Protein AF-A0A0D6LB71-F1 (afdb_monomer_lite)

Organism: NCBI:txid53326

Radius of gyration: 16.47 Å; chains: 1; bounding box: 32×34×38 Å

Structure (mmCIF, N/CA/C/O backbone):
data_AF-A0A0D6LB71-F1
#
_entry.id   AF-A0A0D6LB71-F1
#
loop_
_atom_site.group_PDB
_atom_site.id
_atom_site.type_symbol
_atom_site.label_atom_id
_a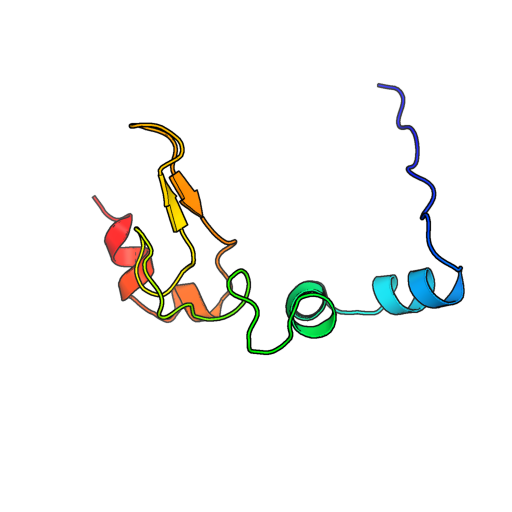tom_site.label_alt_id
_atom_site.label_comp_id
_atom_site.label_asym_id
_atom_site.label_entity_id
_atom_site.label_seq_id
_atom_site.pdbx_PDB_ins_code
_atom_site.Cartn_x
_atom_site.Cartn_y
_atom_site.Cartn_z
_atom_site.occupancy
_atom_site.B_iso_or_equiv
_atom_site.auth_seq_id
_atom_site.auth_comp_id
_atom_site.auth_asym_id
_atom_site.auth_atom_id
_atom_site.pdbx_PDB_model_num
ATOM 1 N N . LEU A 1 1 ? -18.368 8.936 -24.656 1.00 50.44 1 LEU A N 1
ATOM 2 C CA . LEU A 1 1 ? -17.308 8.960 -23.623 1.00 50.44 1 LEU A CA 1
ATOM 3 C C . LEU A 1 1 ? -16.093 9.650 -24.226 1.00 50.44 1 LEU A C 1
ATOM 5 O O . LEU A 1 1 ? -15.516 9.105 -25.156 1.00 50.44 1 LEU A O 1
ATOM 9 N N . VAL A 1 2 ? -15.769 10.870 -23.793 1.00 47.03 2 VAL A N 1
ATOM 10 C CA . VAL A 1 2 ? -14.564 11.570 -24.265 1.00 47.03 2 VAL A CA 1
ATOM 11 C C . VAL A 1 2 ? -13.396 11.069 -23.425 1.00 47.03 2 VAL A C 1
ATOM 13 O O . VAL A 1 2 ? -13.322 11.351 -22.233 1.00 47.03 2 VAL A O 1
ATOM 16 N N . PHE A 1 3 ? -12.522 10.270 -24.031 1.00 59.12 3 PHE A N 1
ATOM 17 C CA . PHE A 1 3 ? -11.275 9.841 -23.410 1.00 59.12 3 PHE A CA 1
ATOM 18 C C . PHE A 1 3 ? -10.306 11.024 -23.502 1.00 59.12 3 PHE A C 1
ATOM 20 O O . PHE A 1 3 ? -9.750 11.280 -24.566 1.00 59.12 3 PHE A O 1
ATOM 27 N N . VAL A 1 4 ? -10.163 11.803 -22.429 1.00 63.62 4 VAL A N 1
ATOM 28 C CA . VAL A 1 4 ? -9.093 12.803 -22.336 1.00 63.62 4 VAL A CA 1
ATOM 29 C C . VAL A 1 4 ? -7.826 12.033 -21.974 1.00 63.62 4 VAL A C 1
ATOM 31 O O . VAL A 1 4 ? -7.749 11.525 -20.852 1.00 63.62 4 VAL A O 1
ATOM 34 N N . PRO A 1 5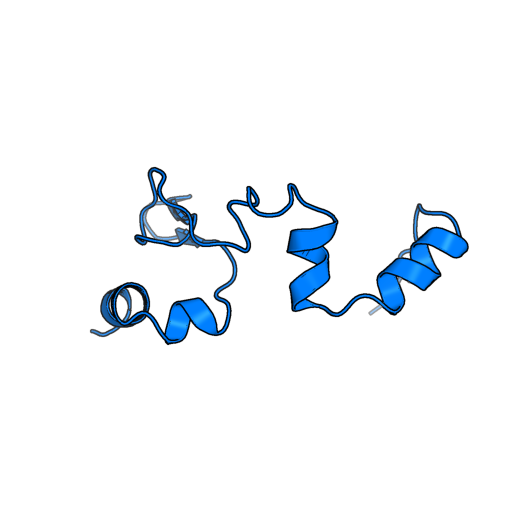 ? -6.844 11.876 -22.882 1.00 60.50 5 PRO A N 1
ATOM 35 C CA . PRO A 1 5 ? -5.585 11.269 -22.497 1.00 60.50 5 PRO A CA 1
ATOM 36 C C . PRO A 1 5 ? -4.919 12.217 -21.501 1.00 60.50 5 PRO A C 1
ATOM 38 O O . PRO A 1 5 ? -4.557 13.343 -21.843 1.00 60.50 5 PRO A O 1
ATOM 41 N N . ALA A 1 6 ? -4.798 11.785 -20.248 1.00 67.38 6 ALA A N 1
ATOM 42 C CA . ALA A 1 6 ? -4.014 12.509 -19.264 1.00 67.38 6 ALA A CA 1
ATOM 43 C C . ALA A 1 6 ? -2.565 12.553 -19.769 1.00 67.38 6 ALA A C 1
ATOM 45 O O . ALA A 1 6 ? -1.877 11.531 -19.795 1.00 67.38 6 ALA A O 1
ATOM 46 N N . ALA A 1 7 ? -2.117 13.723 -20.229 1.00 71.81 7 ALA A N 1
ATOM 47 C CA . ALA A 1 7 ? -0.726 13.913 -20.603 1.00 71.81 7 ALA A CA 1
ATOM 48 C C . ALA A 1 7 ? 0.138 13.745 -19.341 1.00 71.81 7 ALA A C 1
ATOM 50 O O . ALA A 1 7 ? -0.207 14.303 -18.293 1.00 71.81 7 ALA A O 1
ATOM 51 N N . PRO A 1 8 ? 1.236 12.972 -19.392 1.00 72.25 8 PRO A N 1
ATOM 52 C CA . PRO A 1 8 ? 2.085 12.797 -18.227 1.00 72.25 8 PRO A CA 1
ATOM 53 C C . PRO A 1 8 ? 2.692 14.147 -17.836 1.00 72.25 8 PRO A C 1
ATOM 55 O O . PRO A 1 8 ? 3.312 14.822 -18.652 1.00 72.25 8 PRO A O 1
ATOM 58 N N . THR A 1 9 ? 2.579 14.518 -16.563 1.00 82.75 9 THR A N 1
ATOM 59 C CA . THR A 1 9 ? 3.179 15.745 -16.005 1.00 82.75 9 THR A CA 1
ATOM 60 C C . THR A 1 9 ? 4.707 15.669 -15.883 1.00 82.75 9 THR A C 1
ATOM 62 O O . THR A 1 9 ? 5.346 16.573 -15.353 1.00 82.75 9 THR A O 1
ATOM 65 N N . TYR A 1 10 ? 5.305 14.564 -16.325 1.00 83.31 10 TYR A N 1
ATOM 66 C CA . TYR A 1 10 ? 6.708 14.229 -16.133 1.00 83.31 10 TYR A CA 1
ATOM 67 C C . TYR A 1 10 ? 7.464 14.196 -17.458 1.00 83.31 10 TYR A C 1
ATOM 69 O O . TYR A 1 10 ? 6.879 13.975 -18.516 1.00 83.31 10 TYR A O 1
ATOM 77 N N . SER A 1 11 ? 8.790 14.361 -17.389 1.00 91.81 11 SER A N 1
ATOM 78 C CA . SER A 1 11 ? 9.651 14.311 -18.573 1.00 91.81 11 SER A CA 1
ATOM 79 C C . SER A 1 11 ? 9.499 12.991 -19.336 1.00 91.81 11 SER A C 1
ATOM 81 O O . SER A 1 11 ? 9.205 11.939 -18.756 1.00 91.81 11 SER A O 1
ATOM 83 N N . PHE A 1 12 ? 9.743 13.035 -20.647 1.00 90.31 12 PHE A N 1
ATOM 84 C CA . PHE A 1 12 ? 9.709 11.852 -21.508 1.00 90.31 12 PHE A CA 1
ATOM 85 C C . PHE A 1 12 ? 10.593 10.718 -20.968 1.00 90.31 12 PHE A C 1
ATO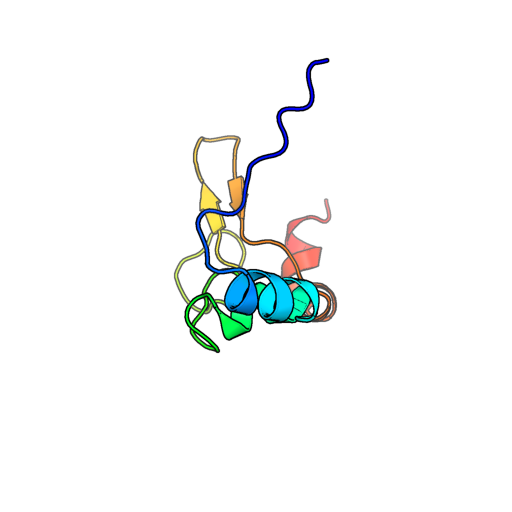M 87 O O .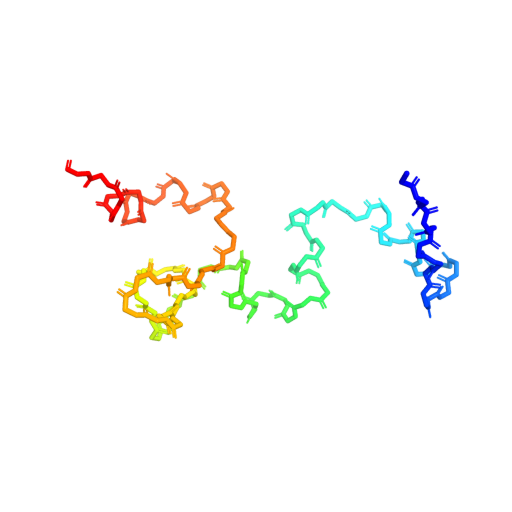 PHE A 1 12 ? 10.156 9.573 -20.909 1.00 90.31 12 PHE A O 1
ATOM 94 N N . LEU A 1 13 ? 11.793 11.053 -20.479 1.00 92.88 13 LEU A N 1
ATOM 95 C CA . LEU A 1 13 ? 12.711 10.083 -19.879 1.00 92.88 13 LEU A CA 1
ATOM 96 C C . LEU A 1 13 ? 12.091 9.385 -18.663 1.00 92.88 13 LEU A C 1
ATOM 98 O O . LEU A 1 13 ? 12.130 8.161 -18.570 1.00 92.88 13 LEU A O 1
ATOM 102 N N . ARG A 1 14 ? 11.460 10.139 -17.751 1.00 90.00 14 ARG A N 1
ATOM 103 C CA . ARG A 1 14 ? 10.785 9.550 -16.584 1.00 90.00 14 ARG A CA 1
ATOM 104 C C . ARG A 1 14 ? 9.606 8.680 -17.007 1.00 90.00 14 ARG A C 1
ATOM 106 O O . ARG A 1 14 ? 9.415 7.608 -16.443 1.00 90.00 14 ARG A O 1
ATOM 113 N N . THR A 1 15 ? 8.843 9.115 -18.004 1.00 90.00 15 THR A N 1
ATOM 114 C CA . THR A 1 15 ? 7.719 8.346 -18.552 1.00 90.00 15 THR A CA 1
ATOM 115 C C . THR A 1 15 ? 8.189 7.018 -19.150 1.00 90.00 15 THR A C 1
ATOM 117 O O . THR A 1 15 ? 7.586 5.987 -18.861 1.00 90.00 15 THR A O 1
ATOM 120 N N . ALA A 1 16 ? 9.295 7.018 -19.898 1.00 92.81 16 ALA A N 1
ATOM 121 C CA . ALA A 1 16 ? 9.886 5.807 -20.467 1.00 92.81 16 ALA A CA 1
ATOM 122 C C . ALA A 1 16 ? 10.402 4.840 -19.388 1.00 92.81 16 ALA A C 1
ATOM 124 O O . ALA A 1 16 ? 10.194 3.635 -19.479 1.00 92.81 16 ALA A O 1
ATOM 125 N N . VAL A 1 17 ? 11.026 5.348 -18.322 1.00 93.69 17 VAL A N 1
ATOM 126 C CA . VAL A 1 17 ? 11.438 4.492 -17.197 1.00 93.69 17 VAL A CA 1
ATOM 127 C C . VAL A 1 17 ? 10.210 3.881 -16.513 1.00 93.69 17 VAL A C 1
ATOM 129 O O . VAL A 1 17 ? 10.155 2.674 -16.298 1.00 93.69 17 VAL A O 1
ATOM 132 N N . LEU A 1 18 ? 9.185 4.688 -16.224 1.00 90.69 18 LEU A N 1
ATOM 133 C CA . LEU A 1 18 ? 7.959 4.218 -15.570 1.00 90.69 18 LEU A CA 1
ATOM 134 C C . LEU A 1 18 ? 7.160 3.210 -16.404 1.00 90.69 18 LEU A C 1
ATOM 136 O O . LEU A 1 18 ? 6.446 2.387 -15.820 1.00 90.69 18 LEU A O 1
ATOM 140 N N . SER A 1 19 ? 7.219 3.287 -17.735 1.00 89.12 19 SER A N 1
ATOM 141 C CA . SER A 1 19 ? 6.549 2.322 -18.613 1.00 89.12 19 SER A CA 1
ATOM 142 C C . SER A 1 19 ? 7.259 0.969 -18.629 1.00 89.12 19 SER A C 1
ATOM 144 O O . SER A 1 19 ? 6.583 -0.049 -18.751 1.00 89.12 19 SER A O 1
ATOM 146 N N . LEU A 1 20 ? 8.580 0.949 -18.435 1.00 94.62 20 LEU A N 1
ATOM 147 C CA . LEU A 1 20 ? 9.387 -0.272 -18.371 1.00 94.62 20 LEU A CA 1
ATOM 148 C C . LEU A 1 20 ? 9.379 -0.936 -16.987 1.00 94.62 20 LEU A C 1
ATOM 150 O O . LEU A 1 20 ? 9.610 -2.139 -16.885 1.00 94.62 20 LEU A O 1
ATOM 154 N N . THR A 1 21 ? 9.104 -0.187 -15.916 1.00 92.56 21 THR A N 1
ATOM 155 C CA . THR A 1 21 ? 9.069 -0.752 -14.561 1.00 92.56 21 THR A CA 1
ATOM 156 C C . THR A 1 21 ? 7.899 -1.734 -14.390 1.00 92.56 21 THR A C 1
ATOM 158 O O . THR A 1 21 ? 6.749 -1.349 -14.623 1.00 92.56 21 THR A O 1
ATOM 161 N N . PRO A 1 22 ? 8.133 -2.972 -13.912 1.00 90.19 22 PRO A N 1
ATOM 162 C CA . PRO A 1 22 ? 7.066 -3.930 -13.620 1.00 90.19 22 PRO A CA 1
ATOM 163 C C . PRO A 1 22 ? 6.049 -3.383 -12.614 1.00 90.19 22 PRO A C 1
ATOM 165 O O . PRO A 1 22 ? 6.423 -2.718 -11.647 1.00 90.19 22 PRO A O 1
ATOM 168 N N . GLY A 1 23 ? 4.761 -3.682 -12.816 1.00 82.69 23 GLY A N 1
ATOM 169 C CA . GLY A 1 23 ? 3.660 -3.137 -12.010 1.00 82.69 23 GLY A CA 1
ATOM 170 C C . GLY A 1 23 ? 3.850 -3.313 -10.500 1.00 82.69 23 GLY A C 1
ATOM 171 O O . GLY A 1 23 ? 3.750 -2.338 -9.754 1.00 82.69 23 GLY A O 1
ATOM 172 N N . ASP A 1 24 ? 4.229 -4.515 -10.067 1.00 79.31 24 ASP A N 1
ATOM 173 C CA . ASP A 1 24 ? 4.413 -4.860 -8.648 1.00 79.31 24 ASP A CA 1
ATOM 174 C C . ASP A 1 24 ? 5.677 -4.238 -8.027 1.00 79.31 24 ASP A C 1
ATOM 176 O O . ASP A 1 24 ? 5.877 -4.263 -6.808 1.00 79.31 24 ASP A O 1
ATOM 180 N N . LEU A 1 25 ? 6.560 -3.676 -8.857 1.00 86.06 25 LEU A N 1
ATOM 181 C CA . LEU A 1 25 ? 7.751 -2.954 -8.418 1.00 86.06 25 LEU A CA 1
ATOM 182 C C . LEU A 1 25 ? 7.545 -1.443 -8.407 1.00 86.06 25 LEU A C 1
ATOM 184 O O . LEU A 1 25 ? 8.217 -0.773 -7.633 1.00 86.06 25 LEU A O 1
ATOM 188 N N . LYS A 1 26 ? 6.608 -0.886 -9.186 1.00 89.00 26 LYS A N 1
ATOM 189 C CA . LYS A 1 26 ? 6.391 0.574 -9.249 1.00 89.00 26 LYS A CA 1
ATOM 190 C C . LYS A 1 26 ? 6.161 1.177 -7.867 1.00 89.00 26 LYS A C 1
ATOM 192 O O . LYS A 1 26 ? 6.808 2.149 -7.498 1.00 89.00 26 LYS A O 1
ATOM 197 N N . CYS A 1 27 ? 5.267 0.578 -7.088 1.00 86.81 27 CYS A N 1
ATOM 198 C CA . CYS A 1 27 ? 4.981 1.050 -5.740 1.00 86.81 27 CYS A CA 1
ATOM 199 C C . CYS A 1 27 ? 6.210 0.937 -4.829 1.00 86.81 27 CYS A C 1
ATOM 201 O O . CYS A 1 27 ? 6.601 1.916 -4.211 1.00 86.81 27 CYS A O 1
ATOM 203 N N . ARG A 1 28 ? 6.888 -0.215 -4.811 1.00 85.62 28 ARG A N 1
ATOM 204 C CA . ARG A 1 28 ? 8.078 -0.419 -3.972 1.00 85.62 28 ARG A CA 1
ATOM 205 C C . ARG A 1 28 ? 9.235 0.503 -4.361 1.00 85.62 28 ARG A C 1
ATOM 207 O O . ARG A 1 28 ? 9.909 1.025 -3.491 1.00 85.62 28 ARG A O 1
ATOM 214 N N . LEU A 1 29 ? 9.452 0.752 -5.647 1.00 90.69 29 LEU A N 1
ATOM 215 C CA . LEU A 1 29 ? 10.564 1.578 -6.125 1.00 90.69 29 LEU A CA 1
ATOM 216 C C . LEU A 1 29 ? 10.302 3.079 -5.983 1.00 90.69 29 LEU A C 1
ATOM 218 O O . LEU A 1 29 ? 11.241 3.838 -5.759 1.00 90.69 29 LEU A O 1
ATOM 222 N N . TYR A 1 30 ? 9.049 3.518 -6.118 1.00 90.69 30 TYR A N 1
ATOM 223 C CA . TYR A 1 30 ? 8.717 4.947 -6.182 1.00 90.69 30 TYR A CA 1
ATOM 224 C C . TYR A 1 30 ? 7.877 5.454 -5.006 1.00 90.69 30 TYR A C 1
ATOM 226 O O . TYR A 1 30 ? 7.674 6.660 -4.887 1.00 90.69 30 TYR A O 1
ATOM 234 N N . CYS A 1 31 ? 7.398 4.572 -4.128 1.00 86.81 31 CYS A N 1
ATOM 235 C CA . CYS A 1 31 ? 6.666 4.916 -2.914 1.00 86.81 31 CYS A CA 1
ATOM 236 C C . CYS A 1 31 ? 7.354 4.272 -1.709 1.00 86.81 31 CYS A C 1
ATOM 238 O O . CYS A 1 31 ? 7.070 3.138 -1.358 1.00 86.81 31 CYS A O 1
ATOM 240 N N . ASN A 1 32 ? 8.258 5.007 -1.066 1.00 89.69 32 ASN A N 1
ATOM 241 C CA . ASN A 1 32 ? 8.866 4.662 0.224 1.00 89.69 32 ASN A CA 1
ATOM 242 C C . ASN A 1 32 ? 9.556 3.280 0.350 1.00 89.69 32 ASN A C 1
ATOM 244 O O . ASN A 1 32 ? 9.798 2.826 1.466 1.00 89.69 32 ASN A O 1
ATOM 248 N N . GLY A 1 33 ? 9.915 2.600 -0.744 1.00 88.94 33 GLY A N 1
ATOM 249 C CA . GLY A 1 33 ? 10.808 1.440 -0.664 1.00 88.94 33 GLY A CA 1
ATOM 250 C C . GLY A 1 33 ? 10.205 0.209 0.022 1.00 88.94 33 GLY A C 1
ATOM 251 O O . GLY A 1 33 ? 9.016 -0.107 -0.082 1.00 88.94 33 GLY A O 1
ATOM 252 N N . SER A 1 34 ? 11.060 -0.466 0.791 1.00 85.81 34 SER A N 1
ATOM 253 C CA . SER A 1 34 ? 10.686 -1.517 1.745 1.00 85.81 34 SER A CA 1
ATOM 254 C C . SER A 1 34 ? 9.823 -0.999 2.902 1.00 85.81 34 SER A C 1
ATOM 256 O O . SER A 1 34 ? 9.090 -1.774 3.502 1.00 85.81 34 SER A O 1
ATOM 258 N N . ALA A 1 35 ? 9.843 0.309 3.177 1.00 87.69 35 ALA A N 1
ATOM 259 C CA . ALA A 1 35 ? 9.000 0.954 4.183 1.00 87.69 35 ALA A CA 1
ATOM 260 C C . ALA A 1 35 ? 7.627 1.393 3.628 1.00 87.69 35 ALA A C 1
ATOM 262 O O . ALA A 1 35 ? 6.884 2.134 4.279 1.00 87.69 35 ALA A O 1
ATOM 263 N N . CYS A 1 36 ? 7.265 0.983 2.407 1.00 89.50 36 CYS A N 1
ATOM 264 C CA . CYS A 1 36 ? 5.941 1.249 1.855 1.00 89.50 36 CYS A CA 1
ATOM 265 C C . CYS A 1 36 ? 4.860 0.454 2.593 1.00 89.50 36 CYS A C 1
ATOM 267 O O . CYS A 1 36 ? 4.744 -0.755 2.400 1.00 89.50 36 CYS A O 1
ATOM 269 N N . LYS A 1 37 ? 4.006 1.141 3.356 1.00 88.00 37 LYS A N 1
ATOM 270 C CA . LYS A 1 37 ? 2.881 0.512 4.068 1.00 88.00 37 LYS A CA 1
ATOM 271 C C . LYS A 1 37 ? 1.791 -0.072 3.159 1.00 88.00 37 LYS A C 1
ATOM 273 O O . LYS A 1 37 ? 0.957 -0.831 3.624 1.00 88.00 37 LYS A O 1
ATOM 278 N N . PHE A 1 38 ? 1.757 0.311 1.881 1.00 88.62 38 PHE A N 1
ATOM 279 C CA . PHE A 1 38 ? 0.697 -0.097 0.951 1.00 88.62 38 PHE A CA 1
ATOM 280 C C . PHE A 1 38 ? 1.037 -1.335 0.120 1.00 88.62 38 PHE A C 1
ATOM 282 O O . PHE A 1 38 ? 0.153 -1.902 -0.514 1.00 88.62 38 PHE A O 1
ATOM 289 N N . CYS A 1 39 ? 2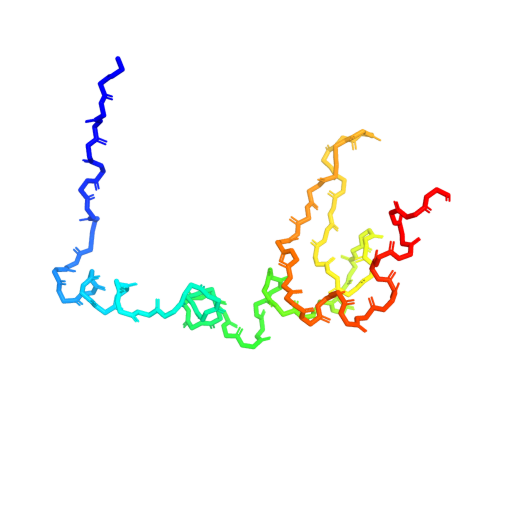.316 -1.699 0.046 1.00 87.19 39 CYS A N 1
ATOM 290 C CA . CYS A 1 39 ? 2.795 -2.723 -0.884 1.00 87.19 39 CYS A CA 1
ATOM 291 C C . CYS A 1 39 ? 3.631 -3.813 -0.210 1.00 87.19 39 CYS A C 1
ATOM 293 O O . CYS A 1 39 ? 3.820 -4.867 -0.811 1.00 87.19 39 CYS A O 1
ATOM 295 N N . ASN A 1 40 ? 4.104 -3.577 1.015 1.00 86.00 40 ASN A N 1
ATOM 296 C CA . ASN A 1 40 ? 4.792 -4.568 1.839 1.00 86.00 40 ASN A CA 1
ATOM 297 C C . ASN A 1 40 ? 3.904 -4.971 3.024 1.00 86.00 40 ASN A C 1
ATOM 299 O O . ASN A 1 40 ? 2.891 -4.314 3.277 1.00 86.00 40 ASN A O 1
ATOM 303 N N . LEU A 1 41 ? 4.316 -6.013 3.757 1.00 85.69 41 LEU A N 1
ATOM 304 C CA . LEU A 1 41 ? 3.710 -6.322 5.050 1.00 85.69 41 LEU A CA 1
ATOM 305 C C . LEU A 1 41 ? 3.782 -5.097 5.957 1.00 85.69 41 LEU A C 1
ATOM 307 O O . LEU A 1 41 ? 4.816 -4.429 6.055 1.00 85.69 41 LEU A O 1
ATOM 311 N N . PHE A 1 42 ? 2.657 -4.807 6.595 1.00 87.12 42 PHE A N 1
ATOM 312 C CA . PHE A 1 42 ? 2.540 -3.702 7.524 1.00 87.12 42 PHE A CA 1
ATOM 313 C C . PHE A 1 42 ? 2.289 -4.232 8.932 1.00 87.12 42 PHE A C 1
ATOM 315 O O . PHE A 1 42 ? 1.233 -4.798 9.206 1.00 87.12 42 PHE A O 1
ATOM 322 N N . ASP A 1 43 ? 3.253 -3.990 9.820 1.00 86.50 43 ASP A N 1
ATOM 323 C CA . ASP A 1 43 ? 3.220 -4.444 11.218 1.00 86.50 43 ASP A CA 1
ATOM 324 C C . ASP A 1 43 ? 2.580 -3.417 12.174 1.00 86.50 43 ASP A C 1
ATOM 326 O O . ASP A 1 43 ? 2.579 -3.592 13.390 1.00 86.50 43 ASP A O 1
ATOM 330 N N . GLY A 1 44 ? 2.073 -2.299 11.646 1.00 87.88 44 GLY A N 1
ATOM 331 C CA . GLY A 1 44 ? 1.433 -1.256 12.445 1.00 87.88 44 GLY A CA 1
ATOM 332 C C . GLY A 1 44 ? -0.056 -1.514 12.718 1.00 87.88 44 GLY A C 1
ATOM 333 O O . GLY A 1 44 ? -0.607 -2.537 12.314 1.00 87.88 44 GLY A O 1
ATOM 334 N N . PRO A 1 45 ? -0.747 -0.560 13.372 1.00 89.94 45 PRO A N 1
ATOM 335 C CA . PRO A 1 45 ? -2.170 -0.687 13.664 1.00 89.94 45 PRO A CA 1
ATOM 336 C C . PRO A 1 45 ? -2.967 -0.741 12.360 1.00 89.94 45 PRO A C 1
ATOM 338 O O . PRO A 1 45 ? -2.919 0.178 11.537 1.00 89.94 45 PRO A O 1
ATOM 341 N N . SER A 1 46 ? -3.674 -1.843 12.145 1.00 91.25 46 SER A N 1
ATOM 342 C CA . SER A 1 46 ? -4.525 -2.067 10.980 1.00 91.25 46 SER A CA 1
ATOM 343 C C . SER A 1 46 ? -5.644 -3.030 11.332 1.00 91.25 46 SER A C 1
ATOM 345 O O . SER A 1 46 ? -5.482 -3.882 12.203 1.00 91.25 46 SER A O 1
ATOM 347 N N . VAL A 1 47 ? -6.785 -2.860 10.669 1.00 91.62 47 VAL A N 1
ATOM 348 C CA . VAL A 1 47 ? -7.976 -3.693 10.894 1.00 91.62 47 VAL A CA 1
ATOM 349 C C . VAL A 1 47 ? -7.709 -5.137 10.465 1.00 91.62 47 VAL A C 1
ATOM 351 O O . VAL A 1 47 ? -8.049 -6.073 11.177 1.00 91.62 47 VAL A O 1
ATOM 354 N N . VAL A 1 48 ? -7.055 -5.302 9.317 1.00 89.12 48 VAL A N 1
ATOM 355 C CA . VAL A 1 48 ? -6.584 -6.574 8.770 1.00 89.12 48 VAL A CA 1
ATOM 356 C C . VAL A 1 48 ? -5.093 -6.715 9.099 1.00 89.12 48 VAL A C 1
ATOM 358 O O . VAL A 1 48 ? -4.290 -5.921 8.604 1.00 89.12 48 VAL A O 1
ATOM 361 N N . PRO A 1 49 ? -4.686 -7.697 9.922 1.00 87.38 49 PRO A N 1
ATOM 362 C CA . PRO A 1 49 ? -3.281 -7.888 10.275 1.00 87.38 49 PRO A CA 1
ATOM 363 C C . PRO A 1 49 ? -2.391 -8.143 9.052 1.00 87.38 49 PRO A C 1
ATOM 365 O O . PRO A 1 49 ? -2.759 -8.890 8.147 1.00 87.38 49 PRO A O 1
ATOM 368 N N . GLY A 1 50 ? -1.203 -7.532 9.032 1.00 85.94 50 GLY A N 1
ATOM 369 C CA . GLY A 1 50 ? -0.216 -7.695 7.958 1.00 85.94 50 GLY A CA 1
ATOM 370 C C . GLY A 1 50 ? -0.487 -6.863 6.702 1.00 85.94 50 GLY A C 1
ATOM 371 O O . GLY A 1 50 ? 0.355 -6.839 5.805 1.00 85.94 50 GLY A O 1
ATOM 372 N N . LEU A 1 51 ? -1.611 -6.143 6.638 1.00 89.62 51 LEU A N 1
ATOM 373 C CA . LEU A 1 51 ? -1.977 -5.287 5.514 1.00 89.62 51 LEU A CA 1
ATOM 374 C C . LEU A 1 51 ? -2.528 -3.954 6.018 1.00 89.62 51 LEU A C 1
ATOM 376 O O . LEU A 1 51 ? -3.488 -3.915 6.786 1.00 89.62 51 LEU A O 1
ATOM 380 N N . TYR A 1 52 ? -1.977 -2.841 5.528 1.00 91.56 52 TYR A N 1
ATOM 381 C CA . TYR A 1 52 ? -2.475 -1.529 5.931 1.00 91.56 52 TYR A CA 1
ATOM 382 C C . TYR A 1 52 ? -3.975 -1.398 5.647 1.00 91.56 52 TYR A C 1
ATOM 384 O O . TYR A 1 52 ? -4.402 -1.520 4.497 1.00 91.56 52 TYR A O 1
ATOM 392 N N . SER A 1 53 ? -4.768 -1.146 6.685 1.00 92.75 53 SER A N 1
ATOM 393 C CA . SER A 1 53 ? -6.222 -1.041 6.561 1.00 92.75 53 SER A CA 1
ATOM 394 C C . SER A 1 53 ? -6.860 -0.230 7.687 1.00 92.75 53 SER A C 1
ATOM 396 O O . SER A 1 53 ? -6.396 -0.248 8.827 1.00 92.75 53 SER A O 1
ATOM 398 N N . THR A 1 54 ? -7.926 0.499 7.358 1.00 95.00 54 THR A N 1
ATOM 399 C CA . THR A 1 54 ? -8.668 1.370 8.276 1.00 95.00 54 THR A CA 1
ATOM 400 C C . THR A 1 54 ? -10.141 1.431 7.895 1.00 95.00 54 THR A C 1
ATOM 402 O O . THR A 1 54 ? -10.478 1.464 6.711 1.00 95.00 54 THR A O 1
ATOM 405 N N . TRP A 1 55 ? -11.019 1.502 8.891 1.00 95.56 55 TRP A N 1
ATOM 406 C CA . TRP A 1 55 ? -12.425 1.828 8.667 1.00 95.56 55 TRP A CA 1
ATOM 407 C C . TRP A 1 55 ? -12.557 3.287 8.233 1.00 95.56 55 TRP A C 1
ATOM 409 O O . TRP A 1 55 ? -11.919 4.172 8.809 1.00 95.56 55 TRP A O 1
ATOM 419 N N . ILE A 1 56 ? -13.338 3.518 7.182 1.00 96.31 56 ILE A N 1
ATOM 420 C CA . ILE A 1 56 ? -13.729 4.854 6.713 1.00 96.31 56 ILE A CA 1
ATOM 421 C C . ILE A 1 56 ? -15.131 5.181 7.224 1.00 96.31 56 ILE A C 1
ATOM 423 O O . ILE A 1 56 ? -15.390 6.304 7.649 1.00 96.31 56 ILE A O 1
ATOM 427 N N . THR A 1 57 ? -16.006 4.179 7.211 1.00 96.75 57 THR A N 1
ATOM 428 C CA . THR A 1 57 ? -17.342 4.176 7.817 1.00 96.75 57 THR A CA 1
ATOM 429 C C . THR A 1 57 ? -17.553 2.839 8.528 1.00 96.75 57 THR A C 1
ATOM 431 O O . THR A 1 57 ? -16.669 1.981 8.499 1.00 96.75 57 THR A O 1
ATOM 434 N N . ASP A 1 58 ? -18.722 2.651 9.140 1.00 94.44 58 ASP A N 1
ATOM 435 C CA . ASP A 1 58 ? -19.084 1.403 9.827 1.00 94.44 58 ASP A CA 1
ATOM 436 C C . ASP A 1 58 ? -19.149 0.186 8.881 1.00 94.44 58 ASP A C 1
ATOM 438 O O . ASP A 1 58 ? -19.064 -0.956 9.325 1.00 94.44 58 ASP A O 1
ATOM 442 N N . ASP A 1 59 ? -19.284 0.427 7.576 1.00 93.69 59 ASP A N 1
ATOM 443 C CA . ASP A 1 59 ? -19.454 -0.579 6.524 1.00 93.69 59 ASP A CA 1
ATOM 444 C C . ASP A 1 59 ? -18.398 -0.504 5.403 1.00 93.69 59 ASP A C 1
ATOM 446 O O . ASP A 1 59 ? -18.300 -1.421 4.585 1.00 93.69 59 ASP A O 1
ATOM 450 N N . ILE A 1 60 ? -17.571 0.548 5.358 1.00 94.81 60 ILE A N 1
ATOM 451 C CA . ILE A 1 60 ? -16.534 0.732 4.332 1.00 94.81 60 ILE A CA 1
ATOM 452 C C . ILE A 1 60 ? -15.146 0.608 4.957 1.00 94.81 60 ILE A C 1
ATOM 454 O O . ILE A 1 60 ? -14.672 1.491 5.679 1.00 94.81 60 ILE A O 1
ATOM 458 N N . LEU A 1 61 ? -14.450 -0.465 4.584 1.00 92.94 61 LEU A N 1
ATOM 459 C CA . LEU A 1 61 ? -13.049 -0.708 4.908 1.00 92.94 61 LEU A CA 1
ATOM 460 C C . LEU A 1 61 ? -12.141 -0.229 3.766 1.00 92.94 61 LEU A C 1
ATOM 462 O O . LEU A 1 61 ? -12.242 -0.705 2.635 1.00 92.94 61 LEU A O 1
ATOM 466 N N . ALA A 1 62 ? -11.195 0.661 4.064 1.00 94.19 62 ALA A N 1
ATOM 467 C CA . ALA A 1 62 ? -10.092 0.963 3.159 1.00 94.19 62 ALA A CA 1
ATOM 468 C C . ALA A 1 62 ? -8.905 0.052 3.476 1.00 94.19 62 ALA A C 1
ATOM 470 O O . ALA A 1 62 ? -8.434 0.019 4.610 1.00 94.19 62 ALA A O 1
ATOM 471 N N . MET A 1 63 ? -8.384 -0.649 2.471 1.00 92.38 63 MET A N 1
ATOM 472 C CA . MET A 1 63 ? -7.236 -1.545 2.615 1.00 92.38 63 MET A CA 1
ATOM 473 C C . MET A 1 63 ? -6.231 -1.363 1.477 1.00 92.38 63 MET A C 1
ATOM 475 O O . MET A 1 63 ? -6.583 -0.986 0.357 1.00 92.38 63 MET A O 1
ATOM 479 N N . ALA A 1 64 ? -4.965 -1.636 1.771 1.00 91.00 64 ALA A N 1
ATOM 480 C CA . ALA A 1 64 ? -3.915 -1.746 0.774 1.00 91.00 64 ALA A CA 1
ATOM 481 C C . ALA A 1 64 ? -4.209 -2.891 -0.210 1.00 91.00 64 ALA A C 1
ATOM 483 O O . ALA A 1 64 ? -4.888 -3.862 0.115 1.00 91.00 64 ALA A O 1
ATOM 484 N N . ARG A 1 65 ? -3.696 -2.780 -1.440 1.00 87.88 65 ARG A N 1
ATOM 485 C CA . ARG A 1 65 ? -3.905 -3.804 -2.470 1.00 87.88 65 ARG A CA 1
ATOM 486 C C . ARG A 1 65 ? -3.179 -5.099 -2.067 1.00 87.88 65 ARG A C 1
ATOM 488 O O . ARG A 1 65 ? -1.949 -5.068 -1.967 1.00 87.88 65 ARG A O 1
ATOM 495 N N . PRO A 1 66 ? -3.876 -6.247 -1.978 1.00 85.94 66 PRO A N 1
ATOM 496 C CA . PRO A 1 66 ? -3.225 -7.534 -1.775 1.00 85.94 66 PRO A CA 1
ATOM 497 C C . PRO A 1 66 ? -2.240 -7.867 -2.907 1.00 85.94 66 PRO A C 1
ATOM 499 O O . PRO A 1 66 ? -2.439 -7.537 -4.078 1.00 85.94 66 PRO A O 1
ATOM 502 N N . GLN A 1 67 ? -1.165 -8.548 -2.542 1.00 81.94 67 GLN A N 1
ATOM 503 C CA . GLN A 1 67 ? -0.068 -8.998 -3.410 1.00 81.94 67 GLN A CA 1
ATOM 504 C C . GLN A 1 67 ? 0.039 -10.519 -3.264 1.00 81.94 67 GLN A C 1
ATOM 506 O O . GLN A 1 67 ? -0.437 -11.028 -2.252 1.00 81.94 67 GLN A O 1
ATOM 511 N N . PRO A 1 68 ? 0.688 -11.246 -4.189 1.00 83.88 68 PRO A N 1
ATOM 512 C CA . PRO A 1 68 ? 0.798 -12.707 -4.115 1.00 83.88 68 PRO A CA 1
ATOM 513 C C . PRO A 1 68 ? 1.241 -13.237 -2.740 1.00 83.88 68 PRO A C 1
ATOM 515 O O . PRO A 1 68 ? 0.575 -14.099 -2.181 1.00 83.88 68 PRO A O 1
ATOM 518 N N . PHE A 1 69 ? 2.252 -12.619 -2.119 1.00 80.94 69 PHE A N 1
ATOM 519 C CA . PHE A 1 69 ? 2.736 -13.022 -0.791 1.00 80.94 69 PHE A CA 1
ATOM 520 C C . PHE A 1 69 ? 1.695 -12.856 0.334 1.00 80.94 69 PHE A C 1
ATOM 522 O O . PHE A 1 69 ? 1.774 -13.529 1.356 1.00 80.94 69 PHE A O 1
ATOM 529 N N . HIS A 1 70 ? 0.706 -11.968 0.181 1.00 80.50 70 HIS A N 1
ATOM 530 C CA . HIS A 1 70 ? -0.385 -11.824 1.150 1.00 80.50 70 HIS A CA 1
ATOM 531 C C . HIS A 1 70 ? -1.358 -13.010 1.089 1.00 80.50 70 HIS A C 1
ATOM 533 O O . HIS A 1 70 ? -2.018 -13.293 2.081 1.00 80.50 70 HIS A O 1
ATOM 539 N N . PHE A 1 71 ? -1.441 -13.703 -0.053 1.00 80.69 71 PHE A N 1
ATOM 540 C CA . PHE A 1 71 ? -2.261 -14.908 -0.216 1.00 80.69 71 PHE A CA 1
ATOM 541 C C . PHE A 1 71 ? -1.533 -16.183 0.218 1.00 80.69 71 PHE A C 1
ATOM 543 O O . PHE A 1 71 ? -2.175 -17.177 0.530 1.00 80.69 71 PHE A O 1
ATOM 550 N N . GLU A 1 72 ? -0.202 -16.153 0.266 1.00 81.12 72 GLU A N 1
ATOM 551 C CA . GLU A 1 72 ? 0.607 -17.221 0.864 1.00 81.12 72 GLU A CA 1
ATOM 552 C C . GLU A 1 72 ? 0.510 -17.220 2.401 1.00 81.12 72 GLU A C 1
ATOM 554 O O . GLU A 1 72 ? 0.792 -18.226 3.044 1.00 81.12 72 GLU A O 1
ATOM 559 N N . ASN A 1 73 ? 0.087 -16.099 2.997 1.00 68.75 73 ASN A N 1
ATOM 560 C CA . ASN A 1 73 ? -0.160 -15.977 4.427 1.00 68.75 73 ASN A CA 1
ATOM 561 C C . ASN A 1 73 ? -1.649 -16.210 4.730 1.00 68.75 73 ASN A C 1
ATOM 563 O O . ASN A 1 73 ? -2.485 -15.329 4.514 1.00 68.75 73 ASN A O 1
ATOM 567 N N . ASP A 1 74 ? -1.977 -17.367 5.311 1.00 63.25 74 ASP A N 1
ATOM 568 C CA . ASP A 1 74 ? -3.353 -17.751 5.676 1.00 63.25 74 ASP A CA 1
ATOM 569 C C . ASP A 1 74 ? -4.059 -16.737 6.596 1.00 63.25 74 ASP A C 1
ATOM 571 O O . ASP A 1 74 ? -5.287 -16.684 6.641 1.00 63.25 74 ASP A O 1
ATOM 575 N N . ILE A 1 75 ? -3.296 -15.890 7.297 1.00 69.81 75 ILE A N 1
ATOM 576 C CA . ILE A 1 75 ? -3.805 -14.877 8.230 1.00 69.81 75 ILE A CA 1
ATOM 577 C C . ILE A 1 75 ? -4.780 -13.917 7.541 1.00 69.81 75 ILE A C 1
ATOM 579 O O . ILE A 1 75 ? -5.815 -13.611 8.124 1.00 69.81 75 ILE A O 1
ATOM 583 N N . ILE A 1 76 ? -4.488 -13.461 6.317 1.00 77.06 76 ILE A N 1
ATOM 584 C CA . ILE A 1 76 ? -5.322 -12.464 5.623 1.00 77.06 76 ILE A CA 1
ATOM 585 C C . ILE A 1 76 ? -6.554 -13.128 5.013 1.00 77.06 76 ILE A C 1
ATOM 587 O O . ILE A 1 76 ? -7.660 -12.617 5.161 1.00 77.06 76 ILE A O 1
ATOM 591 N N . ILE A 1 77 ? -6.389 -14.279 4.355 1.00 78.94 77 ILE A N 1
ATOM 592 C CA . ILE A 1 77 ? -7.504 -14.969 3.690 1.00 78.94 77 ILE A CA 1
ATOM 593 C C . ILE A 1 77 ? -8.544 -15.425 4.720 1.00 78.94 77 ILE A C 1
ATOM 595 O O . ILE A 1 77 ? -9.742 -15.293 4.477 1.00 78.94 77 ILE A O 1
ATOM 599 N N . CYS A 1 78 ? -8.110 -15.924 5.879 1.00 77.56 78 CYS A N 1
ATOM 600 C CA . CYS A 1 78 ? -9.017 -16.375 6.933 1.00 77.56 78 CYS A CA 1
ATOM 601 C C . CYS A 1 78 ? -9.889 -15.255 7.527 1.00 77.56 78 CYS A C 1
ATOM 603 O O . CYS A 1 78 ? -10.929 -15.572 8.084 1.00 77.56 78 CYS A O 1
ATOM 605 N N . GLN A 1 79 ? -9.532 -13.971 7.375 1.00 75.25 79 GLN A N 1
ATOM 606 C CA . GLN A 1 79 ? -10.387 -12.851 7.812 1.00 75.25 79 GLN A CA 1
ATOM 607 C C . GLN A 1 79 ? -11.614 -12.638 6.911 1.00 75.25 79 GLN A C 1
ATOM 609 O O . GLN A 1 79 ? -12.556 -11.967 7.316 1.00 75.25 79 GLN A O 1
ATOM 614 N N . PHE A 1 80 ? -11.599 -13.180 5.689 1.00 78.19 80 PHE A N 1
ATOM 615 C CA . PHE A 1 80 ? -12.669 -13.005 4.699 1.00 78.19 80 PHE A CA 1
ATOM 616 C C . PHE A 1 80 ? -13.433 -14.300 4.397 1.00 78.19 80 PHE A C 1
ATOM 618 O O . PHE A 1 80 ? -14.296 -14.309 3.520 1.00 78.19 80 PHE A O 1
ATOM 625 N N . LYS A 1 81 ? -13.094 -15.402 5.075 1.00 71.94 81 LYS A N 1
ATOM 626 C CA . LYS A 1 81 ? -13.858 -16.650 5.011 1.00 71.94 81 LYS A CA 1
ATOM 627 C C . LYS A 1 81 ? -14.969 -16.569 6.060 1.00 71.94 81 LYS A C 1
ATOM 629 O O . LYS A 1 81 ? -14.659 -16.387 7.233 1.00 71.94 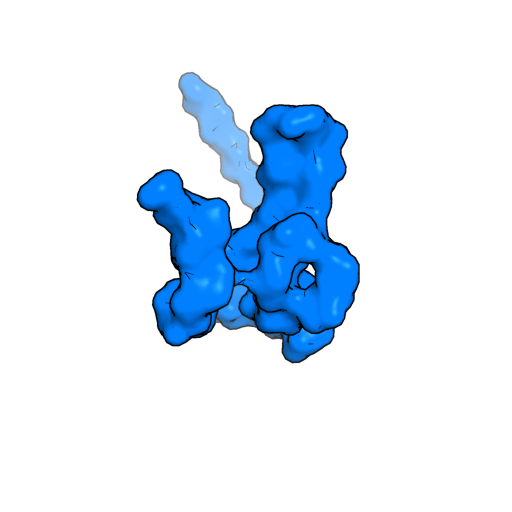81 LYS A O 1
ATOM 634 N N . GLU A 1 82 ? -16.221 -16.660 5.617 1.00 57.56 82 GLU A N 1
ATOM 635 C CA . GLU A 1 82 ? -17.384 -16.871 6.496 1.00 57.56 82 GLU A CA 1
ATOM 636 C C . GLU A 1 82 ? -17.319 -18.232 7.201 1.00 57.56 82 GLU A C 1
ATOM 638 O O . GLU A 1 82 ? -16.900 -19.221 6.549 1.00 57.56 82 GLU A O 1
#

Sequence (82 aa):
LVFVPAAPTYSFLRTAVLSLTPGDLKCRLYCNGSACKFCNLFDGPSVVPGLYSTWITDDILAMARPQPFHFENDIIICQFKE

pLDDT: mean 84.15, std 10.62, range [47.03, 96.75]

Secondary structure (DSSP, 8-state):
--------SS-HHHHHHHHHS-HHHHHHHHTTGGG-TTTS-B-SS-SSTBS-EEESSSS-EEEPPP-HHHHHSHHHHTTS--

Foldseek 3Di:
DDPDPPDDPDDPVVVVVLVPDDPLCNCLVPPPHCPRQQNFQDCDDAPQHRWHWDDPDPPDIDTRDDDPVNVVDVSRVVVVDD